Protein AF-A0AAI8YPR7-F1 (afdb_monomer)

Sequence (126 aa):
MMTPNTDRTIFSRPKDWERFNAKFQTQAVAFDLWDYINPKDRVAWPTQPKEPSYANYPKKLGRGTRTSSSITVGGEEEPVDLNKTPTNTMEMTQIGRSAYIQDWNHYTHKSREYTEHRKNVKSMTD

Radius of gyration: 24.81 Å; Cα contacts (8 Å, |Δi|>4): 106; chains: 1; bounding box: 60×29×67 Å

Foldseek 3Di:
DDDPCPPVQDPPDPVSVVVVVVVCVVVCVVVVVVVVDDVVDPQDPPHQFDQDDQQVAWFADDDPDPDWDWDADPNDTTTTDPVDGDPDLVRGDPVRNVVNVVVNVVNVVVNVVVVVVVVVVVVVVD

Structure (mmCIF, N/CA/C/O backbone):
data_AF-A0AAI8YPR7-F1
#
_entry.id   AF-A0AAI8YPR7-F1
#
loop_
_atom_site.group_PDB
_atom_site.id
_atom_site.type_symbol
_atom_site.label_atom_id
_atom_site.label_alt_id
_atom_site.label_comp_id
_atom_site.label_asym_id
_atom_site.label_entity_id
_atom_site.label_seq_id
_atom_site.pdbx_PDB_ins_code
_atom_site.Cartn_x
_atom_site.Cartn_y
_atom_site.Cartn_z
_atom_site.occupancy
_atom_site.B_iso_or_equiv
_atom_site.auth_seq_id
_atom_site.auth_comp_id
_atom_site.auth_asym_id
_atom_site.auth_atom_id
_atom_site.pdbx_PDB_model_num
ATOM 1 N N . MET A 1 1 ? 34.640 17.592 -16.091 1.00 34.50 1 MET A N 1
ATOM 2 C CA . MET A 1 1 ? 33.177 17.591 -16.299 1.00 34.50 1 MET A CA 1
ATOM 3 C C . MET A 1 1 ? 32.856 16.483 -17.292 1.00 34.50 1 MET A C 1
ATOM 5 O O . MET A 1 1 ? 33.409 16.520 -18.380 1.00 34.50 1 MET A O 1
ATOM 9 N N . MET A 1 2 ? 32.078 15.469 -16.905 1.00 37.66 2 MET A N 1
ATOM 10 C CA . MET A 1 2 ? 31.636 14.393 -17.806 1.00 37.66 2 MET A CA 1
ATOM 11 C C . MET A 1 2 ? 30.275 14.787 -18.376 1.00 37.66 2 MET A C 1
ATOM 13 O O . MET A 1 2 ? 29.300 14.880 -17.636 1.00 37.66 2 MET A O 1
ATOM 17 N N . THR A 1 3 ? 30.222 15.080 -19.671 1.00 37.12 3 THR A N 1
ATOM 18 C CA . THR A 1 3 ? 28.966 15.281 -20.393 1.00 37.12 3 THR A CA 1
ATOM 19 C C . THR A 1 3 ? 28.263 13.928 -20.548 1.00 37.12 3 THR A C 1
ATOM 21 O O . THR A 1 3 ? 28.914 12.956 -20.943 1.00 37.12 3 THR A O 1
ATOM 24 N N . PRO A 1 4 ? 26.959 13.813 -20.239 1.00 44.62 4 PRO A N 1
ATOM 25 C CA . PRO A 1 4 ? 26.215 12.603 -20.549 1.00 44.62 4 PRO A CA 1
ATOM 26 C C . PRO A 1 4 ? 26.140 12.489 -22.073 1.00 44.62 4 PRO A C 1
ATOM 28 O O . PRO A 1 4 ? 25.535 13.322 -22.745 1.00 44.62 4 PRO A O 1
ATOM 31 N N . ASN A 1 5 ? 26.824 11.493 -22.633 1.00 42.91 5 ASN A N 1
ATOM 32 C CA . ASN A 1 5 ? 26.695 11.160 -24.042 1.00 42.91 5 ASN A CA 1
ATOM 33 C C . ASN A 1 5 ? 25.343 10.462 -24.226 1.00 42.91 5 ASN A C 1
ATOM 35 O O . ASN A 1 5 ? 25.230 9.253 -24.021 1.00 42.91 5 ASN A O 1
ATOM 39 N N . THR A 1 6 ? 24.302 11.228 -24.546 1.00 50.91 6 THR A N 1
ATOM 40 C CA . THR A 1 6 ? 22.999 10.689 -24.943 1.00 50.91 6 THR A CA 1
ATOM 41 C C . THR A 1 6 ? 23.121 10.178 -26.376 1.00 50.91 6 THR A C 1
ATOM 43 O O . THR A 1 6 ? 22.686 10.815 -27.335 1.00 50.91 6 THR A O 1
ATOM 46 N N . ASP A 1 7 ? 23.808 9.047 -26.523 1.00 53.59 7 ASP A N 1
ATOM 47 C CA . ASP A 1 7 ? 24.071 8.397 -27.800 1.00 53.59 7 ASP A CA 1
ATOM 48 C C . ASP A 1 7 ? 22.731 7.909 -28.368 1.00 53.59 7 ASP A C 1
ATOM 50 O O . ASP A 1 7 ? 22.172 6.890 -27.949 1.00 53.59 7 ASP A O 1
ATOM 54 N N . ARG A 1 8 ? 22.144 8.721 -29.253 1.00 54.88 8 ARG A N 1
ATOM 55 C CA . ARG A 1 8 ? 20.814 8.513 -29.829 1.00 54.88 8 ARG A CA 1
ATOM 56 C C . ARG A 1 8 ? 20.871 7.251 -30.686 1.00 54.88 8 ARG A C 1
ATOM 58 O O . ARG A 1 8 ? 21.258 7.287 -31.851 1.00 54.88 8 ARG A O 1
ATOM 65 N N . THR A 1 9 ? 20.549 6.108 -30.091 1.00 60.56 9 THR A N 1
ATOM 66 C CA . THR A 1 9 ? 20.674 4.810 -30.753 1.00 60.56 9 THR A CA 1
ATOM 67 C C . THR A 1 9 ? 19.524 4.670 -31.750 1.00 60.56 9 THR A C 1
ATOM 69 O O . THR A 1 9 ? 18.383 4.423 -31.371 1.00 60.56 9 THR A O 1
ATOM 72 N N . ILE A 1 10 ? 19.798 4.907 -33.034 1.00 65.38 10 ILE A N 1
ATOM 73 C CA . ILE A 1 10 ? 18.796 4.801 -34.101 1.00 65.38 10 ILE A CA 1
ATOM 74 C C . ILE A 1 10 ? 18.704 3.333 -34.535 1.00 65.38 10 ILE A C 1
ATOM 76 O O . ILE A 1 10 ? 19.587 2.832 -35.228 1.00 65.38 10 ILE A O 1
ATOM 80 N N . PHE A 1 11 ? 17.621 2.647 -34.164 1.00 69.50 11 PHE A N 1
ATOM 81 C CA . PHE A 1 11 ? 17.337 1.270 -34.590 1.00 69.50 11 PHE A CA 1
ATOM 82 C C . PHE A 1 11 ? 16.751 1.251 -36.008 1.00 69.50 11 PHE A C 1
ATOM 84 O O . PHE A 1 11 ? 15.543 1.127 -36.203 1.00 69.50 11 PHE A O 1
ATOM 91 N N . SER A 1 12 ? 17.609 1.437 -37.012 1.00 72.00 12 SER A N 1
ATOM 92 C CA . SER A 1 12 ? 17.181 1.529 -38.418 1.00 72.00 12 SER A CA 1
ATOM 93 C C . SER A 1 12 ? 17.389 0.235 -39.200 1.00 72.00 12 SER A C 1
ATOM 95 O O . SER A 1 12 ? 16.682 -0.007 -40.177 1.00 72.00 12 SER A O 1
ATOM 97 N N . ARG A 1 13 ? 18.340 -0.612 -38.789 1.00 80.25 13 ARG A N 1
ATOM 98 C CA . ARG A 1 13 ? 18.687 -1.851 -39.496 1.00 80.25 13 ARG A CA 1
ATOM 99 C C . ARG A 1 13 ? 18.256 -3.081 -38.697 1.00 80.25 13 ARG A C 1
ATOM 101 O O . ARG A 1 13 ? 18.286 -3.045 -37.469 1.00 80.25 13 ARG A O 1
ATOM 108 N N . PRO A 1 14 ? 17.957 -4.216 -39.358 1.00 80.81 14 PRO A N 1
ATOM 109 C CA . PRO A 1 14 ? 17.644 -5.474 -38.671 1.00 80.81 14 PRO A CA 1
ATOM 110 C C . PRO A 1 14 ? 18.701 -5.887 -37.631 1.00 80.81 14 PRO A C 1
ATOM 112 O O . PRO A 1 14 ? 18.361 -6.287 -36.523 1.00 80.81 14 PRO A O 1
ATOM 115 N N . LYS A 1 15 ? 19.989 -5.683 -37.940 1.00 81.06 15 LYS A N 1
ATOM 116 C CA . LYS A 1 15 ? 21.103 -5.964 -37.017 1.00 81.06 15 LYS A CA 1
ATOM 117 C C . LYS A 1 15 ? 21.081 -5.108 -35.744 1.00 81.06 15 LYS A C 1
ATOM 119 O O . LYS A 1 15 ? 21.546 -5.559 -34.699 1.00 81.06 15 LYS A O 1
ATOM 124 N N . ASP A 1 16 ? 20.546 -3.890 -35.814 1.00 78.88 16 ASP A N 1
ATOM 125 C CA . ASP A 1 16 ? 20.430 -3.016 -34.642 1.00 78.88 16 ASP A CA 1
ATOM 126 C C . ASP A 1 16 ? 19.377 -3.573 -33.673 1.00 78.88 16 ASP A C 1
ATOM 128 O O . ASP A 1 16 ? 19.587 -3.576 -32.459 1.00 78.88 16 ASP A O 1
ATOM 132 N N . TRP A 1 17 ? 18.283 -4.118 -34.218 1.00 81.38 17 TRP A N 1
ATOM 133 C CA . TRP A 1 17 ? 17.235 -4.797 -33.455 1.00 81.38 17 TRP A CA 1
ATOM 134 C C . TRP A 1 17 ? 17.717 -6.108 -32.833 1.00 81.38 17 TRP A C 1
ATOM 136 O O . TRP A 1 17 ? 17.403 -6.374 -31.676 1.00 81.38 17 TRP A O 1
ATOM 146 N N . GLU A 1 18 ? 18.523 -6.900 -33.544 1.00 84.75 18 GLU A N 1
ATOM 147 C CA . GLU A 1 18 ? 19.139 -8.114 -32.985 1.00 84.75 18 GLU A CA 1
ATOM 148 C C . GLU A 1 18 ? 20.048 -7.786 -31.794 1.00 84.75 18 GLU A C 1
ATOM 150 O O . GLU A 1 18 ? 19.944 -8.405 -30.732 1.00 84.75 18 GLU A O 1
ATOM 155 N N . ARG A 1 19 ? 20.901 -6.762 -31.937 1.00 81.50 19 ARG A N 1
ATOM 156 C CA . ARG A 1 19 ? 21.792 -6.304 -30.863 1.00 81.50 19 ARG A CA 1
ATOM 157 C C . ARG A 1 19 ? 21.011 -5.764 -29.666 1.00 81.50 19 ARG A C 1
ATOM 159 O O . ARG A 1 19 ? 21.388 -6.035 -28.525 1.00 81.50 19 ARG A O 1
ATOM 166 N N . PHE A 1 20 ? 19.937 -5.014 -29.915 1.00 82.81 20 PHE A N 1
ATOM 167 C CA . PHE A 1 20 ? 19.026 -4.564 -28.866 1.00 82.81 20 PHE A CA 1
ATOM 168 C C . PHE A 1 20 ? 18.393 -5.746 -28.140 1.00 82.81 20 PHE A C 1
ATOM 170 O O . PHE A 1 20 ? 18.453 -5.795 -26.918 1.00 82.81 20 PHE A O 1
ATOM 177 N N . ASN A 1 21 ? 17.846 -6.710 -28.881 1.00 83.12 21 ASN A N 1
ATOM 178 C CA . ASN A 1 21 ? 17.156 -7.860 -28.313 1.00 83.12 21 ASN A CA 1
ATOM 179 C C . ASN A 1 21 ? 18.093 -8.691 -27.426 1.00 83.12 21 ASN A C 1
ATOM 181 O O . ASN A 1 21 ? 17.745 -8.999 -26.292 1.00 83.12 21 ASN A O 1
ATOM 185 N N . ALA A 1 22 ? 19.319 -8.961 -27.886 1.00 84.00 22 ALA A N 1
ATOM 186 C CA . ALA A 1 22 ? 20.321 -9.667 -27.089 1.00 84.00 22 ALA A CA 1
ATOM 187 C C . 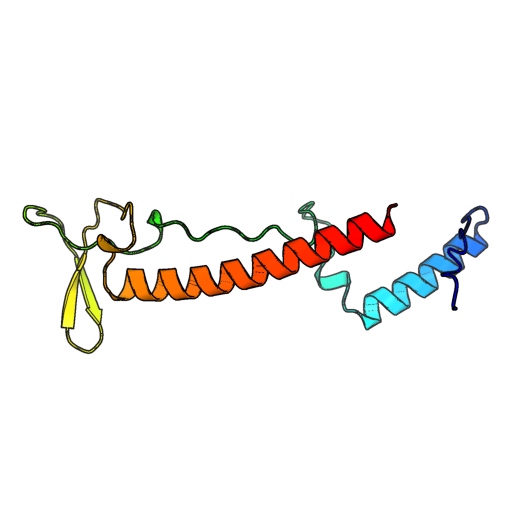ALA A 1 22 ? 20.678 -8.906 -25.800 1.00 84.00 22 ALA A C 1
ATOM 189 O O . ALA A 1 22 ? 20.722 -9.489 -24.719 1.00 84.00 22 ALA A O 1
ATOM 190 N N . LYS A 1 23 ? 20.892 -7.586 -25.891 1.00 84.25 23 LYS A N 1
ATOM 191 C CA . LYS A 1 23 ? 21.201 -6.755 -24.719 1.00 84.25 23 LYS A CA 1
ATOM 192 C C . LYS A 1 23 ? 20.023 -6.694 -23.744 1.00 84.25 23 LYS A C 1
ATOM 194 O O . LYS A 1 23 ? 20.226 -6.841 -22.542 1.00 84.25 23 LYS A O 1
ATOM 199 N N . PHE A 1 24 ? 18.814 -6.502 -24.263 1.00 82.19 24 PHE A N 1
ATOM 200 C CA . PHE A 1 24 ? 17.591 -6.456 -23.477 1.00 82.19 24 PHE A CA 1
ATOM 201 C C . PHE A 1 24 ? 17.352 -7.780 -22.760 1.00 82.19 24 PHE A C 1
ATOM 203 O O . PHE A 1 24 ? 17.112 -7.755 -21.566 1.00 82.19 24 PHE A O 1
ATOM 210 N N . GLN A 1 25 ? 17.485 -8.927 -23.433 1.00 83.81 25 GLN A N 1
ATOM 211 C CA . GLN A 1 25 ? 17.312 -10.244 -22.812 1.00 83.81 25 GLN A CA 1
ATOM 212 C C . GLN A 1 25 ? 18.297 -10.472 -21.664 1.00 83.81 25 GLN A C 1
ATOM 214 O O . GLN A 1 25 ? 17.879 -10.846 -20.571 1.00 83.81 25 GLN A O 1
ATOM 219 N N . THR A 1 26 ? 19.585 -10.184 -21.877 1.00 84.81 26 THR A N 1
ATOM 220 C CA . THR A 1 26 ? 20.602 -10.310 -20.824 1.00 84.81 26 THR A CA 1
ATOM 221 C C . THR A 1 26 ? 20.280 -9.418 -19.629 1.00 84.81 26 THR A C 1
ATOM 223 O O . THR A 1 26 ? 20.380 -9.857 -18.487 1.00 84.81 26 THR A O 1
ATOM 226 N N . GLN A 1 27 ? 19.863 -8.174 -19.875 1.00 81.81 27 GLN A N 1
ATOM 227 C CA . GLN A 1 27 ? 19.483 -7.250 -18.807 1.00 81.81 27 GLN A CA 1
ATOM 228 C C . GLN A 1 27 ? 18.177 -7.670 -18.123 1.00 81.81 27 GLN A C 1
ATOM 230 O O . GLN A 1 27 ? 18.087 -7.610 -16.905 1.00 81.81 27 GLN A O 1
ATOM 235 N N . ALA A 1 28 ? 17.188 -8.144 -18.876 1.00 80.88 28 ALA A N 1
ATOM 236 C CA . ALA A 1 28 ? 15.912 -8.586 -18.338 1.00 80.88 28 ALA A CA 1
ATOM 237 C C . ALA A 1 28 ? 16.066 -9.794 -17.412 1.00 80.88 28 ALA A C 1
ATOM 239 O O . ALA A 1 28 ? 15.384 -9.850 -16.397 1.00 80.88 28 ALA A O 1
ATOM 240 N N . VAL A 1 29 ? 16.986 -10.713 -17.724 1.00 80.50 29 VAL A N 1
ATOM 241 C CA . VAL A 1 29 ? 17.353 -11.820 -16.828 1.00 80.50 29 VAL A CA 1
ATOM 242 C C . VAL A 1 29 ? 18.164 -11.322 -15.632 1.00 80.50 29 VAL A C 1
ATOM 244 O O . VAL A 1 29 ? 17.872 -11.698 -14.510 1.00 80.50 29 VAL A O 1
ATOM 247 N N . ALA A 1 30 ? 19.167 -10.464 -15.840 1.00 81.19 30 ALA A N 1
ATOM 248 C CA . ALA A 1 30 ? 20.034 -9.999 -14.751 1.00 81.19 30 ALA A CA 1
ATOM 249 C C . ALA A 1 30 ? 19.315 -9.129 -13.702 1.00 81.19 30 ALA A C 1
ATOM 251 O O . ALA A 1 30 ? 19.775 -9.046 -12.567 1.00 81.19 30 ALA A O 1
ATOM 252 N N . PHE A 1 31 ? 18.232 -8.452 -14.093 1.00 77.00 31 PHE A N 1
ATOM 253 C CA . PHE A 1 31 ? 17.442 -7.568 -13.231 1.00 77.00 31 PHE A CA 1
ATOM 254 C C . PHE A 1 31 ? 16.049 -8.124 -12.904 1.00 77.00 31 PHE A C 1
ATOM 256 O O . PHE A 1 31 ? 15.204 -7.359 -12.440 1.00 77.00 31 PHE A O 1
ATOM 263 N N . ASP A 1 32 ? 15.786 -9.404 -13.196 1.00 78.88 32 ASP A N 1
ATOM 264 C CA . ASP A 1 32 ? 14.487 -10.059 -12.980 1.00 78.88 32 ASP A CA 1
ATOM 265 C C . ASP A 1 32 ? 13.296 -9.229 -13.511 1.00 78.88 32 ASP A C 1
ATOM 267 O O . ASP A 1 32 ? 12.216 -9.166 -12.925 1.00 78.88 32 ASP A O 1
ATOM 271 N N . LEU A 1 33 ? 13.477 -8.559 -14.660 1.00 77.19 33 LEU A N 1
ATOM 272 C CA . LEU A 1 33 ? 12.464 -7.655 -15.225 1.00 77.19 33 LEU A CA 1
ATOM 273 C C . LEU A 1 33 ? 11.182 -8.397 -15.614 1.00 77.19 33 LEU A C 1
ATOM 275 O O . LEU A 1 33 ? 10.114 -7.789 -15.673 1.00 77.19 33 LEU A O 1
ATOM 279 N N . TRP A 1 34 ? 11.279 -9.700 -15.882 1.00 76.12 34 TRP A N 1
ATOM 280 C CA . TRP A 1 34 ? 10.138 -10.534 -16.249 1.00 76.12 34 TRP A CA 1
ATOM 281 C C . TRP A 1 34 ? 9.094 -10.639 -15.136 1.00 76.12 34 TRP A C 1
ATOM 283 O O . TRP A 1 34 ? 7.908 -10.686 -15.452 1.00 76.12 34 TRP A O 1
ATOM 293 N N . ASP A 1 35 ? 9.498 -10.560 -13.866 1.00 76.44 35 ASP A N 1
ATOM 294 C CA . ASP A 1 35 ? 8.574 -10.586 -12.723 1.00 76.44 35 ASP A CA 1
ATOM 295 C C . ASP A 1 35 ? 7.658 -9.355 -12.688 1.00 76.44 35 ASP A C 1
ATOM 297 O O . ASP A 1 35 ? 6.566 -9.378 -12.115 1.00 76.44 35 ASP A O 1
ATOM 301 N N . TYR A 1 36 ? 8.080 -8.279 -13.353 1.00 70.50 36 TYR A N 1
ATOM 302 C CA . TYR A 1 36 ? 7.339 -7.027 -13.458 1.00 70.50 36 TYR A CA 1
ATOM 303 C C . TYR A 1 36 ? 6.558 -6.891 -14.771 1.00 70.50 36 TYR A C 1
ATOM 305 O O . TYR A 1 36 ? 5.757 -5.966 -14.912 1.00 70.50 36 TYR A O 1
ATOM 313 N N . ILE A 1 37 ? 6.753 -7.803 -15.731 1.00 72.88 37 ILE A N 1
ATOM 314 C CA . ILE A 1 37 ? 6.059 -7.803 -17.023 1.00 72.88 37 ILE A CA 1
ATOM 315 C C . ILE A 1 37 ? 4.977 -8.882 -16.990 1.00 72.88 37 ILE A C 1
ATOM 317 O O . ILE A 1 37 ? 5.217 -10.046 -17.304 1.00 72.88 37 ILE A O 1
ATOM 321 N N . ASN A 1 38 ? 3.747 -8.491 -16.662 1.00 74.56 38 ASN A N 1
ATOM 322 C CA . ASN A 1 38 ? 2.598 -9.381 -16.784 1.00 74.56 38 ASN A CA 1
ATOM 323 C C . ASN A 1 38 ? 1.901 -9.161 -18.140 1.00 74.56 38 ASN A C 1
ATOM 325 O O . ASN A 1 38 ? 1.198 -8.172 -18.307 1.00 74.56 38 ASN A O 1
ATOM 329 N N . PRO A 1 39 ? 2.007 -10.077 -19.119 1.00 74.50 39 PRO A N 1
ATOM 330 C CA . PRO A 1 39 ? 1.378 -9.889 -20.429 1.00 74.50 39 PRO A CA 1
ATOM 331 C C . PRO A 1 39 ? -0.159 -9.916 -20.383 1.00 74.50 39 PRO A C 1
ATOM 333 O O . PRO A 1 39 ? -0.812 -9.478 -21.331 1.00 74.50 39 PRO A O 1
ATOM 336 N N . LYS A 1 40 ? -0.750 -10.439 -19.301 1.00 78.69 40 LYS A N 1
ATOM 337 C CA . LYS A 1 40 ? -2.206 -10.494 -19.100 1.00 78.69 40 LYS A CA 1
ATOM 338 C C . LYS A 1 40 ? -2.750 -9.263 -18.385 1.00 78.69 40 LYS A C 1
ATOM 340 O O . LYS A 1 40 ? -3.958 -9.047 -18.413 1.00 78.69 40 LYS A O 1
ATOM 345 N N . ASP A 1 41 ? -1.881 -8.479 -17.758 1.00 73.81 41 ASP A N 1
ATOM 346 C CA . ASP A 1 41 ? -2.265 -7.314 -16.981 1.00 73.81 41 ASP A CA 1
ATOM 347 C C . ASP A 1 41 ? -1.585 -6.066 -17.544 1.00 73.81 41 ASP A C 1
ATOM 349 O O . ASP A 1 41 ? -0.366 -5.972 -17.626 1.00 73.81 41 ASP A O 1
ATOM 353 N N . ARG A 1 42 ? -2.390 -5.089 -17.957 1.00 71.06 42 ARG A N 1
ATOM 354 C CA . ARG A 1 42 ? -1.888 -3.818 -18.494 1.00 71.06 42 ARG A CA 1
ATOM 355 C C . ARG A 1 42 ? -1.702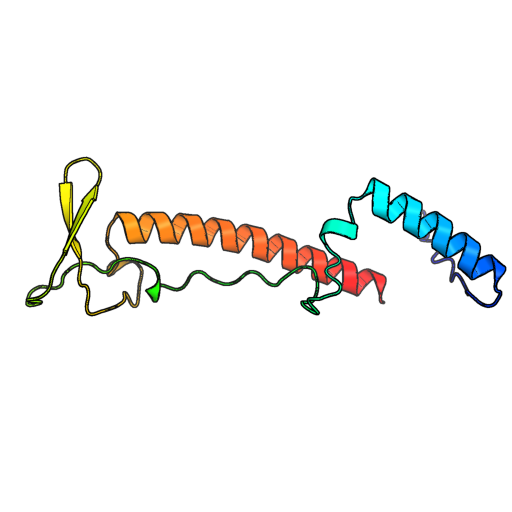 -2.765 -17.403 1.00 71.06 42 ARG A C 1
ATOM 357 O O . ARG A 1 42 ? -1.669 -1.574 -17.712 1.00 71.06 42 ARG A O 1
ATOM 364 N N . VAL A 1 43 ? -1.621 -3.176 -16.137 1.00 71.81 43 VAL A N 1
ATOM 365 C CA . VAL A 1 43 ? -1.295 -2.269 -15.037 1.00 71.81 43 VAL A CA 1
ATOM 366 C C . VAL A 1 43 ? 0.080 -1.653 -15.280 1.00 71.81 43 VAL A C 1
ATOM 368 O O . VAL A 1 43 ? 1.078 -2.338 -15.495 1.00 71.81 43 VAL A O 1
ATOM 371 N N . ALA A 1 44 ? 0.113 -0.323 -15.265 1.00 69.31 44 ALA A N 1
ATOM 372 C CA . ALA A 1 44 ? 1.342 0.433 -15.412 1.00 69.31 44 ALA A CA 1
ATOM 373 C C . ALA A 1 44 ? 2.278 0.147 -14.229 1.00 69.31 44 ALA A C 1
ATOM 375 O O . ALA A 1 44 ? 1.875 0.269 -13.071 1.00 69.31 44 ALA A O 1
ATOM 376 N N . TRP A 1 45 ? 3.528 -0.200 -14.534 1.00 70.75 45 TRP A N 1
ATOM 377 C CA . TRP A 1 45 ? 4.589 -0.355 -13.545 1.00 70.75 45 TRP A CA 1
ATOM 378 C C . TRP A 1 45 ? 5.399 0.951 -13.402 1.00 70.75 45 TRP A C 1
ATOM 380 O O . TRP A 1 45 ? 5.684 1.600 -14.415 1.00 70.75 45 TRP A O 1
ATOM 390 N N . PRO A 1 46 ? 5.805 1.347 -12.182 1.00 78.44 46 PRO A N 1
ATOM 391 C CA . PRO A 1 46 ? 5.422 0.755 -10.898 1.00 78.44 46 PRO A CA 1
ATOM 392 C C . PRO A 1 46 ? 3.956 1.044 -10.552 1.00 78.44 46 PRO A C 1
ATOM 394 O O . PRO A 1 46 ? 3.408 2.073 -10.941 1.00 78.44 46 PRO A O 1
ATOM 397 N N . THR A 1 47 ? 3.321 0.151 -9.794 1.00 83.25 47 THR A N 1
ATOM 398 C CA . THR A 1 47 ? 1.930 0.335 -9.364 1.00 83.25 47 THR A CA 1
ATOM 399 C C . THR A 1 47 ? 1.839 1.469 -8.351 1.00 83.25 47 THR A C 1
ATOM 401 O O . THR A 1 47 ? 2.567 1.477 -7.356 1.00 83.25 47 THR A O 1
ATOM 404 N N . GLN A 1 48 ? 0.909 2.402 -8.562 1.00 87.56 48 GLN A N 1
ATOM 405 C CA . GLN A 1 48 ? 0.639 3.444 -7.579 1.00 87.56 48 GLN A CA 1
ATOM 406 C C . GLN A 1 48 ? 0.145 2.802 -6.268 1.00 87.56 48 GLN A C 1
ATOM 408 O O . GLN A 1 48 ? -0.845 2.059 -6.287 1.00 87.56 48 GLN A O 1
ATOM 413 N N . PRO A 1 49 ? 0.812 3.056 -5.129 1.00 91.75 49 PRO A N 1
ATOM 414 C CA . PRO A 1 49 ? 0.374 2.520 -3.852 1.00 91.75 49 PRO A CA 1
ATOM 415 C C . PRO A 1 49 ? -0.979 3.118 -3.464 1.00 91.75 49 PRO A C 1
ATOM 417 O O . PRO A 1 49 ? -1.279 4.273 -3.767 1.00 91.75 49 PRO A O 1
ATOM 420 N N . LYS A 1 50 ? -1.803 2.313 -2.792 1.00 93.19 50 LYS A N 1
ATOM 421 C CA . LYS A 1 50 ? -3.129 2.717 -2.322 1.00 93.19 50 LYS A CA 1
ATOM 422 C C . LYS A 1 50 ? -3.051 3.131 -0.862 1.00 93.19 50 LYS A C 1
ATOM 424 O O . LYS A 1 50 ? -2.441 2.430 -0.057 1.00 93.19 50 LYS A O 1
ATOM 429 N N . GLU A 1 51 ? -3.687 4.248 -0.548 1.00 94.56 51 GLU A N 1
ATOM 430 C CA . GLU A 1 51 ? -3.820 4.738 0.818 1.00 94.56 51 GLU A CA 1
ATOM 431 C C . GLU A 1 51 ? -4.673 3.763 1.652 1.00 94.56 51 GLU A C 1
ATOM 433 O O . GLU A 1 51 ? -5.678 3.244 1.143 1.00 94.56 51 GLU A O 1
ATOM 438 N N . PRO A 1 52 ? -4.294 3.469 2.910 1.00 95.12 52 PRO A N 1
ATOM 439 C CA . PRO A 1 52 ? -5.112 2.633 3.776 1.00 95.12 52 PRO A CA 1
ATOM 440 C C . PRO A 1 52 ? -6.438 3.335 4.088 1.00 95.12 52 PRO A C 1
ATOM 442 O O . PRO A 1 52 ? -6.479 4.493 4.496 1.00 95.12 52 PRO A O 1
ATOM 445 N N . SER A 1 53 ? -7.543 2.615 3.916 1.00 95.38 53 SER A N 1
ATOM 446 C CA . SER A 1 53 ? -8.884 3.138 4.179 1.00 95.38 53 SER A CA 1
ATOM 447 C C . SER A 1 53 ? -9.300 2.873 5.618 1.00 95.38 53 SER A C 1
ATOM 449 O O . SER A 1 53 ? -9.229 1.736 6.081 1.00 95.38 53 SER A O 1
ATOM 451 N N . TYR A 1 54 ? -9.844 3.885 6.298 1.00 94.00 54 TYR A N 1
ATOM 452 C CA . TYR A 1 54 ? -10.400 3.731 7.646 1.00 94.00 54 TYR A CA 1
ATOM 453 C C . TYR A 1 54 ? -11.463 2.631 7.746 1.00 94.00 54 TYR A C 1
ATOM 455 O O . TYR A 1 54 ? -11.571 1.984 8.785 1.00 94.00 54 TYR A O 1
ATOM 463 N N . ALA A 1 55 ? -12.201 2.378 6.661 1.00 92.75 55 ALA A N 1
ATOM 464 C CA . ALA A 1 55 ? -13.240 1.355 6.603 1.00 92.75 55 ALA A CA 1
ATOM 465 C C . ALA A 1 55 ? -12.724 -0.078 6.797 1.00 92.75 55 ALA A C 1
ATOM 467 O O . ALA A 1 55 ? -13.506 -0.959 7.141 1.00 92.75 55 ALA A O 1
ATOM 468 N N . ASN A 1 56 ? -11.423 -0.302 6.612 1.00 93.81 56 ASN A N 1
ATOM 469 C CA . ASN A 1 56 ? -10.809 -1.620 6.743 1.00 93.81 56 ASN A CA 1
ATOM 470 C C . ASN A 1 56 ? -10.421 -1.963 8.188 1.00 93.81 56 ASN A C 1
ATOM 472 O O . ASN A 1 56 ? -9.921 -3.059 8.433 1.00 93.81 56 ASN A O 1
ATOM 476 N N . TYR A 1 57 ? -10.627 -1.046 9.138 1.00 94.19 57 TYR A N 1
ATOM 477 C CA . TYR A 1 57 ? -10.202 -1.221 10.523 1.00 94.19 57 TYR A CA 1
ATOM 478 C C . TYR A 1 57 ? -11.402 -1.235 11.481 1.00 94.19 57 TYR A C 1
ATOM 480 O O . TYR A 1 57 ? -12.372 -0.501 11.276 1.00 94.19 57 TYR A O 1
ATOM 488 N N . PRO A 1 58 ? -11.352 -2.044 12.554 1.00 92.06 58 PRO A N 1
ATOM 489 C CA . PRO A 1 58 ? -12.470 -2.189 13.480 1.00 92.06 58 PRO A CA 1
ATOM 490 C C . PRO A 1 58 ? -12.750 -0.907 14.275 1.00 92.06 58 PRO A C 1
ATOM 492 O O . PRO A 1 58 ? -11.840 -0.317 14.871 1.00 92.06 58 PRO A O 1
ATOM 495 N N . LYS A 1 59 ? -14.028 -0.509 14.326 1.00 93.06 59 LYS A N 1
ATOM 496 C CA . LYS A 1 59 ? -14.533 0.652 15.075 1.00 93.06 59 LYS A CA 1
ATOM 497 C C . LYS A 1 59 ? -14.861 0.283 16.521 1.00 93.06 59 LYS A C 1
ATOM 499 O O . LYS A 1 59 ? -15.434 -0.770 16.774 1.00 93.06 59 LYS A O 1
ATOM 504 N N . LYS A 1 60 ? -14.561 1.176 17.462 1.00 91.69 60 LYS A N 1
ATOM 505 C CA . LYS A 1 60 ? -14.990 1.084 18.863 1.00 91.69 60 LYS A CA 1
ATOM 506 C C . LYS A 1 60 ? -16.505 1.147 18.983 1.00 91.69 60 LYS A C 1
ATOM 508 O O . LYS A 1 60 ? -17.154 1.958 18.318 1.00 91.69 60 LYS A O 1
ATOM 513 N N . LEU A 1 61 ? -17.051 0.354 19.900 1.00 88.56 61 LEU A N 1
ATOM 514 C CA . LEU A 1 61 ? -18.463 0.428 20.247 1.00 88.56 61 LEU A CA 1
ATOM 515 C C . LEU A 1 61 ? -18.797 1.762 20.936 1.00 88.56 61 LEU A C 1
ATOM 517 O O . LEU A 1 61 ? -18.266 2.089 21.997 1.00 88.56 61 LEU A O 1
ATOM 521 N N . GLY A 1 62 ? -19.702 2.537 20.335 1.00 80.94 62 GLY A N 1
ATOM 522 C CA . GLY A 1 62 ? -20.230 3.764 20.933 1.00 80.94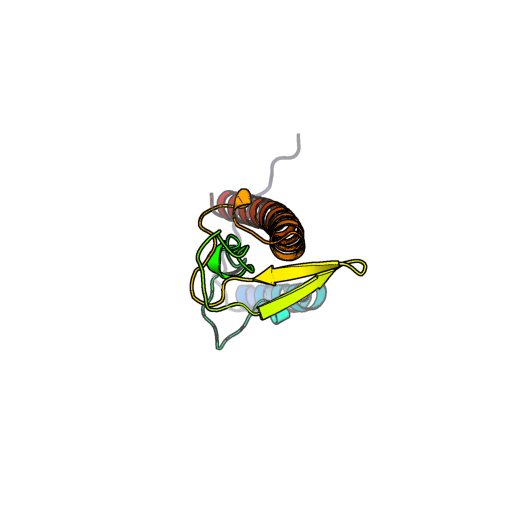 62 GLY A CA 1
ATOM 523 C C . GLY A 1 62 ? -21.255 3.487 22.037 1.00 80.94 62 GLY A C 1
ATOM 524 O O . GLY A 1 62 ? -21.968 2.480 22.017 1.00 80.94 62 GLY A O 1
ATOM 525 N N . ARG A 1 63 ? -21.384 4.417 22.994 1.00 70.00 63 ARG A N 1
ATOM 526 C CA . ARG A 1 63 ? -22.394 4.338 24.061 1.00 70.00 63 ARG A CA 1
ATOM 527 C C . ARG A 1 63 ? -23.798 4.363 23.436 1.00 70.00 63 ARG A C 1
ATOM 529 O O . ARG A 1 63 ? -24.225 5.396 22.932 1.00 70.00 63 ARG A O 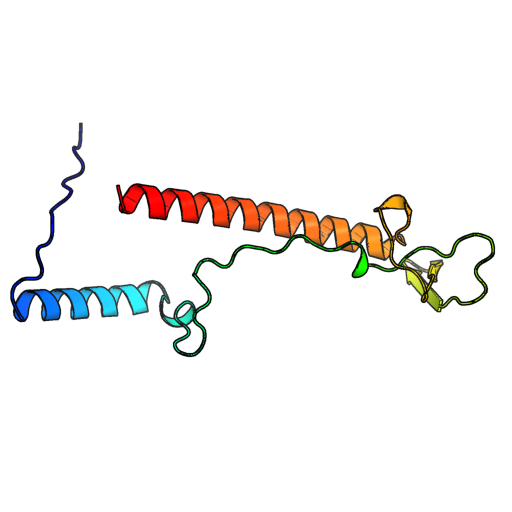1
ATOM 536 N N . GLY A 1 64 ? -24.497 3.226 23.460 1.00 70.06 64 GLY A N 1
ATOM 537 C CA . GLY A 1 64 ? -25.849 3.067 22.903 1.00 70.06 64 GLY A CA 1
ATOM 538 C C . GLY A 1 64 ? -25.966 2.108 21.712 1.00 70.06 64 GLY A C 1
ATOM 539 O O . GLY A 1 64 ? -27.083 1.835 21.272 1.00 70.06 64 GLY A O 1
ATOM 540 N N . THR A 1 65 ? -24.861 1.558 21.202 1.00 71.62 65 THR A N 1
ATOM 541 C CA . THR A 1 65 ? -24.912 0.538 20.145 1.00 71.62 65 THR A CA 1
ATOM 542 C C . THR A 1 65 ? -25.232 -0.837 20.744 1.00 71.62 65 THR A C 1
ATOM 544 O O . THR A 1 65 ? -24.596 -1.273 21.698 1.00 71.62 65 THR A O 1
ATOM 547 N N . ARG A 1 66 ? -26.245 -1.518 20.191 1.00 65.75 66 ARG A N 1
ATOM 548 C CA . ARG A 1 66 ? -26.748 -2.819 20.678 1.00 65.75 66 ARG A CA 1
ATOM 549 C C . ARG A 1 66 ? -26.103 -4.038 20.016 1.00 65.75 66 ARG A C 1
ATOM 551 O O . ARG A 1 66 ? -26.263 -5.145 20.516 1.00 65.75 66 ARG A O 1
ATOM 558 N N . THR A 1 67 ? -25.414 -3.848 18.894 1.00 68.88 67 THR A N 1
ATOM 559 C CA . THR A 1 67 ? -24.761 -4.925 18.144 1.00 68.88 67 THR A CA 1
ATOM 560 C C . THR A 1 67 ? -23.256 -4.776 18.285 1.00 68.88 67 THR A C 1
ATOM 562 O O . THR A 1 67 ? -22.695 -3.786 17.819 1.00 68.88 67 THR A O 1
ATOM 565 N N . SER A 1 68 ? -22.617 -5.742 18.938 1.00 78.31 68 SER A N 1
ATOM 566 C CA . SER A 1 68 ? -21.180 -5.718 19.188 1.00 78.31 68 SER A CA 1
ATOM 567 C C . SER A 1 68 ? -20.567 -7.105 19.082 1.00 78.31 68 SER A C 1
ATOM 569 O O . SER A 1 68 ? -21.177 -8.078 19.523 1.00 78.31 68 SER A O 1
ATOM 571 N N . SER A 1 69 ? -19.343 -7.178 18.573 1.00 80.81 69 SER A N 1
ATOM 572 C CA . SER A 1 69 ? -18.415 -8.283 18.843 1.00 80.81 69 SER A CA 1
ATOM 573 C C . SER A 1 69 ? -17.317 -7.804 19.795 1.00 80.81 69 SER A C 1
ATOM 575 O O .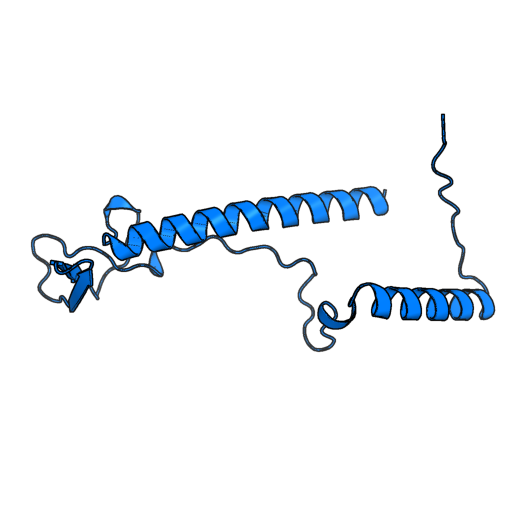 SER A 1 69 ? -17.215 -6.607 20.052 1.00 80.81 69 SER A O 1
ATOM 577 N N . SER A 1 70 ? -16.500 -8.706 20.336 1.00 79.94 70 SER A N 1
ATOM 578 C CA . SER A 1 70 ? -15.281 -8.337 21.062 1.00 79.94 70 SER A CA 1
ATOM 579 C C . SER A 1 70 ? -14.041 -8.774 20.288 1.00 79.94 70 SER A C 1
ATOM 581 O O . SER A 1 70 ? -14.061 -9.741 19.523 1.00 79.94 70 SER A O 1
ATOM 583 N N . ILE A 1 71 ? -12.962 -8.019 20.464 1.00 80.00 71 ILE A N 1
ATOM 584 C CA . ILE A 1 71 ? -11.613 -8.384 20.042 1.00 80.00 71 ILE A CA 1
ATOM 585 C C . ILE A 1 71 ? -10.741 -8.408 21.296 1.00 80.00 71 ILE A C 1
ATOM 587 O O . ILE A 1 71 ? -10.799 -7.484 22.104 1.00 80.00 71 ILE A O 1
ATOM 591 N N . THR A 1 72 ? -9.932 -9.452 21.461 1.00 76.06 72 THR A N 1
ATOM 592 C CA . THR A 1 72 ? -9.003 -9.568 22.591 1.00 76.06 72 THR A CA 1
ATOM 593 C C . THR A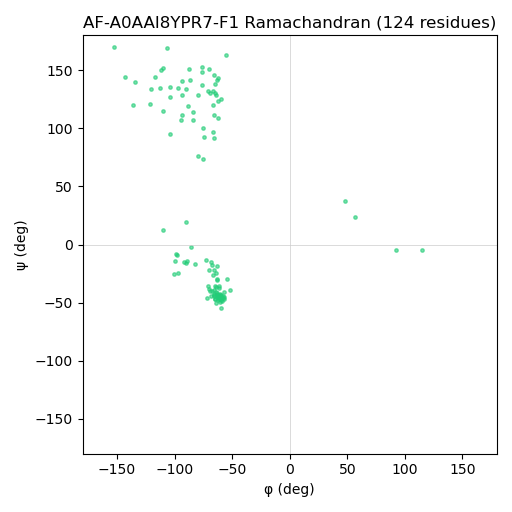 1 72 ? -7.631 -9.019 22.207 1.00 76.06 72 THR A C 1
ATOM 595 O O . THR A 1 72 ? -7.053 -9.424 21.198 1.00 76.06 72 THR A O 1
ATOM 598 N N . VAL A 1 73 ? -7.085 -8.121 23.026 1.00 69.38 73 VAL A N 1
ATOM 599 C CA . VAL A 1 73 ? -5.781 -7.478 22.819 1.00 69.38 73 VAL A CA 1
ATOM 600 C C . VAL A 1 73 ? -5.031 -7.455 24.135 1.00 69.38 73 VAL A C 1
ATOM 602 O O . VAL A 1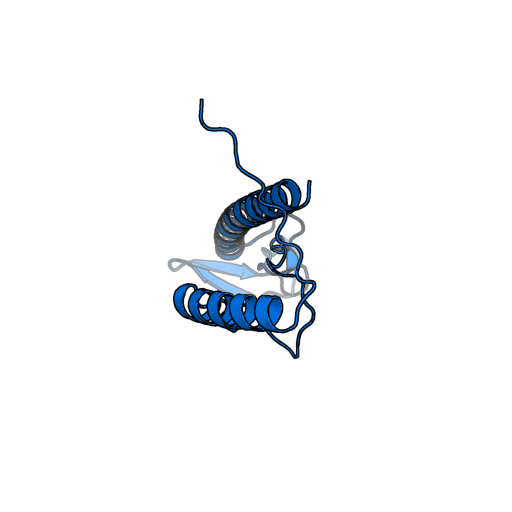 73 ? -5.509 -6.875 25.100 1.00 69.38 73 VAL A O 1
ATOM 605 N N . GLY A 1 74 ? -3.857 -8.083 24.210 1.00 65.25 74 GLY A N 1
ATOM 606 C CA . GLY A 1 74 ? -3.045 -8.036 25.435 1.00 65.25 74 GLY A CA 1
ATOM 607 C C . GLY A 1 74 ? -3.761 -8.541 26.699 1.00 65.25 74 GLY A C 1
ATOM 608 O O . GLY A 1 74 ? -3.387 -8.147 27.796 1.00 65.25 74 GLY A O 1
ATOM 609 N N . GLY A 1 75 ? -4.787 -9.388 26.549 1.00 71.12 75 GLY A N 1
ATOM 610 C CA . GLY A 1 75 ? -5.611 -9.894 27.652 1.00 71.12 75 GLY A CA 1
ATOM 611 C C . GLY A 1 75 ? -6.872 -9.078 27.955 1.00 71.12 75 GLY A C 1
ATOM 612 O O . GLY A 1 75 ? -7.679 -9.525 28.763 1.00 71.12 75 GLY A O 1
ATOM 613 N N . GLU A 1 76 ? -7.085 -7.939 27.292 1.00 73.56 76 GLU A N 1
ATOM 614 C CA . GLU A 1 76 ? -8.281 -7.106 27.453 1.00 73.56 76 GLU A CA 1
ATOM 615 C C . GLU A 1 76 ? -9.235 -7.279 26.264 1.00 73.56 76 GLU A C 1
ATOM 617 O O . GLU A 1 76 ? -8.812 -7.295 25.106 1.00 73.56 76 GLU A O 1
ATOM 622 N N . GLU A 1 77 ? -10.533 -7.422 26.540 1.00 81.12 77 GLU A N 1
ATOM 623 C CA . GLU A 1 77 ? -11.570 -7.454 25.507 1.00 81.12 77 GLU A CA 1
ATOM 624 C C . GLU A 1 77 ? -12.058 -6.037 25.192 1.00 81.12 77 GLU A C 1
ATOM 626 O O . GLU A 1 77 ? -12.614 -5.348 26.048 1.00 81.12 77 GLU A O 1
ATOM 631 N N . GLU A 1 78 ? -11.891 -5.608 23.941 1.00 86.31 78 GLU A N 1
ATOM 632 C CA . GLU A 1 78 ? -12.412 -4.339 23.443 1.00 86.31 78 GLU A CA 1
ATOM 633 C C . GLU A 1 78 ? -13.658 -4.582 22.572 1.00 86.31 78 GLU A C 1
ATOM 635 O O . GLU A 1 78 ? -13.604 -5.370 21.620 1.00 86.31 78 GLU A O 1
ATOM 640 N N . PRO A 1 79 ? -14.794 -3.919 22.859 1.00 86.62 79 PRO A N 1
ATOM 641 C CA . PRO A 1 79 ? -16.008 -4.084 22.075 1.00 86.62 79 PRO A CA 1
ATOM 642 C C . PRO A 1 79 ? -15.931 -3.333 20.736 1.0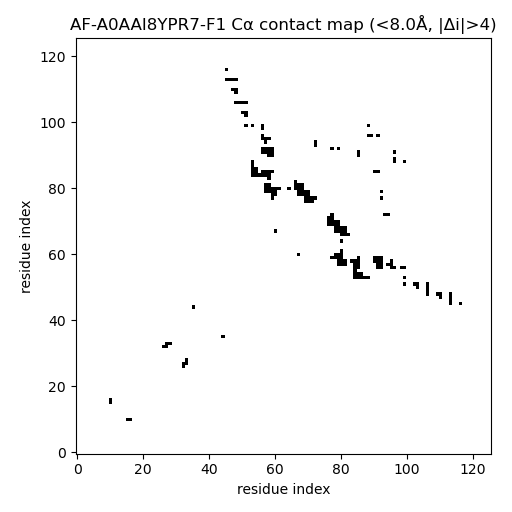0 86.62 79 PRO A C 1
ATOM 644 O O . PRO A 1 79 ? -15.532 -2.166 20.657 1.00 86.62 79 PRO A O 1
ATOM 647 N N . VAL A 1 80 ? -16.397 -3.999 19.684 1.00 90.38 80 VAL A N 1
ATOM 648 C CA . VAL A 1 80 ? -16.351 -3.565 18.286 1.00 90.38 80 VAL A CA 1
ATOM 649 C C . VAL A 1 80 ? -17.763 -3.292 17.770 1.00 90.38 80 VAL A C 1
ATOM 651 O O . VAL A 1 80 ? -18.667 -4.102 17.969 1.00 90.38 80 VAL A O 1
ATOM 654 N N . ASP A 1 81 ? -17.954 -2.170 17.076 1.00 88.38 81 ASP A N 1
ATOM 655 C CA . ASP A 1 81 ? -19.185 -1.872 16.333 1.00 88.38 81 ASP A CA 1
ATOM 656 C C . ASP A 1 81 ? -19.127 -2.533 14.947 1.00 88.38 81 ASP A C 1
ATOM 658 O O . ASP A 1 81 ? -18.301 -2.169 14.112 1.00 88.38 81 ASP A O 1
ATOM 662 N N . LEU A 1 82 ? -20.006 -3.508 14.701 1.00 84.31 82 LEU A N 1
ATOM 663 C CA . LEU A 1 82 ? -20.062 -4.246 13.432 1.00 84.31 82 LEU A CA 1
ATOM 664 C C . LEU A 1 82 ? -20.842 -3.516 12.330 1.00 84.31 82 LEU A C 1
ATOM 666 O O . LEU A 1 82 ? -20.728 -3.869 11.160 1.00 84.31 82 LEU A O 1
ATOM 670 N N . ASN A 1 83 ? -21.647 -2.513 12.685 1.00 85.69 83 ASN A N 1
ATOM 671 C CA . ASN A 1 83 ? -22.554 -1.849 11.746 1.00 85.69 83 ASN A CA 1
ATOM 672 C C . ASN A 1 83 ? -21.975 -0.547 11.186 1.00 85.69 83 ASN A C 1
ATOM 674 O O . ASN A 1 83 ? -22.579 0.074 10.309 1.00 85.69 83 ASN A O 1
ATOM 678 N N . LYS A 1 84 ? -20.845 -0.086 11.728 1.00 87.12 84 LYS A N 1
ATOM 679 C CA . LYS A 1 84 ? -20.249 1.200 11.379 1.00 87.12 84 LYS A CA 1
ATOM 680 C C . LYS A 1 84 ? -18.757 1.068 11.163 1.00 87.12 84 LYS A C 1
ATOM 682 O O . LYS A 1 84 ? -18.047 0.462 11.956 1.00 87.12 84 LYS A O 1
ATOM 687 N N . THR A 1 85 ? -18.270 1.770 10.154 1.00 91.94 85 THR A N 1
ATOM 688 C CA . THR A 1 85 ? -16.841 1.967 9.941 1.00 91.94 85 THR A CA 1
ATOM 689 C C . THR A 1 85 ? -16.341 3.196 10.709 1.00 91.94 85 THR A C 1
ATOM 691 O O . THR A 1 85 ? -17.112 4.137 10.962 1.00 91.94 85 THR A O 1
ATOM 694 N N . PRO A 1 86 ? -15.065 3.217 11.123 1.00 93.12 86 PRO A N 1
ATOM 695 C CA . PRO A 1 86 ? -14.427 4.425 11.627 1.00 93.12 86 PRO A CA 1
ATOM 696 C C . PRO A 1 86 ? -14.370 5.498 10.535 1.00 93.12 86 PRO A C 1
ATOM 698 O O . PRO A 1 86 ? -14.133 5.193 9.367 1.00 93.12 86 PRO A O 1
ATOM 701 N N . THR A 1 87 ? -14.552 6.759 10.922 1.00 93.19 87 THR A N 1
ATOM 702 C CA . THR A 1 87 ? -14.298 7.921 10.047 1.00 93.19 87 THR A CA 1
ATOM 703 C C . THR A 1 87 ? -12.951 8.586 10.327 1.00 93.19 87 THR A C 1
ATOM 705 O O . THR A 1 87 ? -12.474 9.394 9.537 1.00 93.19 87 THR A O 1
ATOM 708 N N . ASN A 1 88 ? -12.335 8.243 11.460 1.00 93.19 88 ASN A N 1
ATOM 709 C CA . ASN A 1 88 ? -11.045 8.735 11.919 1.00 93.19 88 ASN A CA 1
ATOM 710 C C . ASN A 1 88 ? -10.380 7.679 12.823 1.00 93.19 88 ASN A C 1
ATOM 712 O O . ASN A 1 88 ? -11.008 6.709 13.252 1.00 93.19 88 ASN A O 1
ATOM 716 N N . THR A 1 89 ? -9.108 7.888 13.159 1.00 93.31 89 THR A N 1
ATOM 717 C CA . THR A 1 89 ? -8.319 6.962 13.990 1.00 93.31 89 THR A CA 1
ATOM 718 C C . THR A 1 89 ? -8.755 6.916 15.459 1.00 93.31 89 THR A C 1
ATOM 720 O O . THR A 1 89 ? -8.488 5.933 16.157 1.00 93.31 89 THR A O 1
ATOM 723 N N . MET A 1 90 ? -9.441 7.948 15.964 1.00 92.75 90 MET A N 1
ATOM 724 C CA . MET A 1 90 ? -9.929 7.972 17.346 1.00 92.75 90 MET A CA 1
ATOM 725 C C . MET A 1 90 ? -11.084 6.990 17.551 1.00 92.75 90 MET A C 1
ATOM 727 O O . MET A 1 90 ? -11.141 6.338 18.595 1.00 92.75 90 MET A O 1
ATOM 731 N N . GLU A 1 91 ? -11.932 6.838 16.534 1.00 93.50 91 GLU A N 1
ATOM 732 C CA . GLU A 1 91 ? -13.046 5.888 16.492 1.00 93.50 91 GLU A CA 1
ATOM 733 C C . GLU A 1 91 ? -12.609 4.430 16.326 1.00 93.50 91 GLU A C 1
ATOM 735 O O . GLU A 1 91 ? -13.423 3.532 16.515 1.00 93.50 91 GLU A O 1
ATOM 740 N N . MET A 1 92 ? -11.350 4.172 15.973 1.00 93.81 92 MET A N 1
ATOM 741 C CA . MET A 1 92 ? -10.825 2.814 15.855 1.00 93.81 92 MET A CA 1
ATOM 742 C C . MET A 1 92 ? -10.537 2.198 17.217 1.00 93.81 92 MET A C 1
ATOM 744 O O . MET A 1 92 ? -10.110 2.888 18.153 1.00 93.81 92 MET A O 1
ATOM 748 N N . THR A 1 93 ? -10.698 0.878 17.270 1.00 92.38 93 THR A N 1
ATOM 749 C CA . THR A 1 93 ? -10.148 0.020 18.329 1.00 92.38 93 THR A CA 1
ATOM 750 C C . THR A 1 93 ? -8.638 0.205 18.447 1.00 92.38 93 THR A C 1
ATOM 752 O O . THR A 1 93 ? -7.985 0.731 17.539 1.00 92.38 93 THR A O 1
ATOM 755 N N . GLN A 1 94 ? -8.055 -0.227 19.558 1.00 91.38 94 GLN A N 1
ATOM 756 C CA . GLN A 1 94 ? -6.615 -0.144 19.761 1.00 91.38 94 GLN A CA 1
ATOM 757 C C . GLN A 1 94 ? -5.838 -0.939 18.702 1.00 91.38 94 GLN A C 1
ATOM 759 O O . GLN A 1 94 ? -4.882 -0.400 18.142 1.00 91.38 94 GLN A O 1
ATOM 764 N N . ILE A 1 95 ? -6.290 -2.154 18.355 1.00 90.12 95 ILE A N 1
ATOM 765 C CA . ILE A 1 95 ? -5.703 -2.932 17.245 1.00 90.12 95 ILE A CA 1
ATOM 766 C C . ILE A 1 95 ? -5.920 -2.229 15.911 1.00 90.12 95 ILE A C 1
ATOM 768 O O . ILE A 1 95 ? -4.987 -2.101 15.125 1.00 90.12 95 ILE A O 1
ATOM 772 N N . GLY A 1 96 ? -7.144 -1.768 15.637 1.00 92.44 96 GLY A N 1
ATOM 773 C CA . GLY A 1 96 ? -7.445 -1.105 14.371 1.00 92.44 96 GLY A CA 1
ATOM 774 C C . GLY A 1 96 ? -6.548 0.109 14.147 1.00 92.44 96 GLY A C 1
ATOM 775 O O . GLY A 1 96 ? -6.015 0.301 13.059 1.00 92.44 96 GLY A O 1
ATOM 776 N N . ARG A 1 97 ? -6.303 0.882 15.209 1.00 94.81 97 ARG A N 1
ATOM 777 C CA . ARG A 1 97 ? -5.420 2.044 15.166 1.00 94.81 97 ARG A CA 1
ATOM 778 C C . ARG A 1 97 ? -3.956 1.663 14.958 1.00 94.81 97 ARG A C 1
ATOM 780 O O . ARG A 1 97 ? -3.289 2.323 14.165 1.00 94.81 97 ARG A O 1
ATOM 787 N N . SER A 1 98 ? -3.441 0.650 15.657 1.00 93.50 98 SER A N 1
ATOM 788 C CA . SER A 1 98 ? -2.043 0.229 15.488 1.00 93.50 98 SER A CA 1
ATOM 789 C C . SER A 1 98 ? -1.792 -0.346 14.093 1.00 93.50 98 SER A C 1
ATOM 791 O O . SER A 1 98 ? -0.812 0.035 13.454 1.00 93.50 98 SER A O 1
ATOM 793 N N . ALA A 1 99 ? -2.714 -1.168 13.584 1.00 94.44 99 ALA A N 1
ATOM 794 C CA . ALA A 1 99 ? -2.671 -1.696 12.225 1.00 94.44 99 ALA A CA 1
ATOM 795 C C . ALA A 1 99 ? -2.725 -0.572 11.177 1.00 94.44 99 ALA A C 1
ATOM 797 O O . ALA A 1 99 ? -1.884 -0.531 10.283 1.00 94.44 99 ALA A O 1
ATOM 798 N N . TYR A 1 100 ? -3.633 0.401 11.336 1.00 96.38 100 TYR A N 1
ATOM 799 C CA . TYR A 1 100 ? -3.701 1.564 10.447 1.00 96.38 100 TYR A CA 1
ATOM 800 C C . TYR A 1 100 ? -2.383 2.345 10.413 1.00 96.38 100 TYR A C 1
ATOM 802 O O . TYR A 1 100 ? -1.918 2.717 9.341 1.00 96.38 100 TYR A O 1
ATOM 810 N N . ILE A 1 101 ? -1.758 2.589 11.570 1.00 96.00 101 ILE A N 1
ATOM 811 C CA . ILE A 1 101 ? -0.478 3.312 11.641 1.00 96.00 101 ILE A CA 1
ATOM 812 C C . ILE A 1 101 ? 0.629 2.534 10.920 1.00 96.00 101 ILE A C 1
ATOM 814 O O . ILE A 1 101 ? 1.426 3.127 10.193 1.00 96.00 101 ILE A O 1
ATOM 818 N N . GLN A 1 102 ? 0.679 1.213 11.093 1.00 96.19 102 GLN A N 1
ATOM 819 C CA . GLN A 1 102 ? 1.645 0.367 10.397 1.00 96.19 102 GLN A CA 1
ATOM 820 C C . GLN A 1 102 ? 1.447 0.421 8.876 1.00 96.19 102 GLN A C 1
ATOM 822 O O . GLN A 1 102 ? 2.408 0.658 8.139 1.00 96.19 102 GLN A O 1
ATOM 827 N N . ASP A 1 103 ? 0.208 0.271 8.413 1.00 96.88 103 ASP A N 1
ATOM 828 C CA . ASP A 1 103 ? -0.125 0.330 6.990 1.00 96.88 103 ASP A CA 1
ATOM 829 C C . ASP A 1 103 ? 0.125 1.723 6.402 1.00 96.88 103 ASP A C 1
ATOM 831 O O . ASP A 1 103 ? 0.608 1.847 5.277 1.00 96.88 103 ASP A O 1
ATOM 835 N N . TRP A 1 104 ? -0.123 2.781 7.176 1.00 96.50 104 TRP A N 1
ATOM 836 C CA . TRP A 1 104 ? 0.176 4.160 6.795 1.00 96.50 104 TRP A CA 1
ATOM 837 C C . TRP A 1 104 ? 1.675 4.396 6.592 1.00 96.50 104 TRP A C 1
ATOM 839 O O . TRP A 1 104 ? 2.090 5.021 5.610 1.00 96.50 104 TRP A O 1
ATOM 849 N N . ASN A 1 105 ? 2.504 3.872 7.496 1.00 96.56 105 ASN A N 1
ATOM 850 C CA . ASN A 1 105 ? 3.959 3.955 7.377 1.00 96.56 105 ASN A CA 1
ATOM 851 C C . ASN A 1 105 ? 4.448 3.218 6.123 1.00 96.56 105 ASN A C 1
ATOM 853 O O . ASN A 1 105 ? 5.252 3.757 5.358 1.00 96.56 105 ASN A O 1
ATOM 857 N N . HIS A 1 106 ? 3.909 2.023 5.866 1.00 95.25 106 HIS A N 1
ATOM 858 C CA . HIS A 1 106 ? 4.216 1.249 4.662 1.00 95.25 106 HIS A CA 1
ATOM 859 C C . HIS A 1 106 ? 3.793 1.971 3.379 1.00 95.25 106 HIS A C 1
ATOM 861 O O . HIS A 1 106 ? 4.563 2.055 2.421 1.00 95.25 106 HIS A O 1
ATOM 867 N N . TYR A 1 107 ? 2.587 2.545 3.368 1.00 96.12 107 TYR A N 1
ATOM 868 C CA . TYR A 1 107 ? 2.090 3.368 2.268 1.00 96.12 107 TYR A CA 1
ATOM 869 C C . TYR A 1 107 ? 3.010 4.561 2.000 1.00 96.12 107 TYR A C 1
ATOM 871 O O . TYR A 1 107 ? 3.377 4.802 0.852 1.00 96.12 107 TYR A O 1
ATOM 879 N N . THR A 1 108 ? 3.432 5.271 3.047 1.00 95.75 108 THR A N 1
ATOM 880 C CA . THR A 1 108 ? 4.306 6.446 2.928 1.00 95.75 108 THR A CA 1
ATOM 881 C C . THR A 1 108 ? 5.644 6.080 2.287 1.00 95.75 108 THR A C 1
ATOM 883 O O . THR A 1 108 ? 6.101 6.775 1.377 1.00 95.75 108 THR A O 1
ATOM 886 N N . HIS A 1 109 ? 6.241 4.957 2.701 1.00 94.00 109 HIS A N 1
ATOM 887 C CA . HIS A 1 109 ? 7.471 4.442 2.098 1.00 94.00 109 HIS A CA 1
ATOM 888 C C . HIS A 1 109 ? 7.286 4.150 0.606 1.00 94.00 109 HIS A C 1
ATOM 890 O O . HIS A 1 109 ? 7.982 4.718 -0.235 1.00 94.00 109 HIS A O 1
ATOM 896 N N . LYS A 1 110 ? 6.280 3.338 0.264 1.00 92.75 110 LYS A N 1
ATOM 897 C CA . LYS A 1 110 ? 5.991 2.973 -1.129 1.00 92.75 110 LYS A CA 1
ATOM 898 C C . LYS A 1 110 ? 5.631 4.175 -1.996 1.00 92.75 110 LYS A C 1
ATOM 900 O O . LYS A 1 110 ? 5.963 4.208 -3.176 1.00 92.75 110 LYS A O 1
ATOM 905 N N . SER A 1 111 ? 4.936 5.161 -1.434 1.00 93.62 111 SER A N 1
ATOM 906 C CA . SER A 1 111 ? 4.546 6.387 -2.136 1.00 93.62 111 SER A CA 1
ATOM 907 C C . SER A 1 111 ? 5.769 7.222 -2.512 1.00 93.62 111 SER A C 1
ATOM 909 O O . SER A 1 111 ? 5.858 7.741 -3.631 1.00 93.62 111 SER A O 1
ATOM 911 N N . ARG A 1 112 ? 6.765 7.276 -1.621 1.00 92.75 112 ARG A N 1
ATOM 912 C CA . ARG A 1 112 ? 8.054 7.904 -1.908 1.00 92.75 112 ARG A CA 1
ATOM 913 C C . ARG A 1 112 ? 8.801 7.174 -3.023 1.00 92.75 112 ARG A C 1
ATOM 915 O O . ARG A 1 112 ? 9.181 7.825 -3.993 1.00 92.75 112 ARG A O 1
ATOM 922 N N . GLU A 1 113 ? 8.939 5.852 -2.932 1.00 89.81 113 GLU A N 1
ATOM 923 C CA . GLU A 1 113 ? 9.589 5.039 -3.973 1.00 89.81 113 GLU A CA 1
ATOM 924 C C . GLU A 1 113 ? 8.900 5.212 -5.331 1.00 89.81 113 GLU A C 1
ATOM 926 O O . GLU A 1 113 ? 9.550 5.489 -6.337 1.00 89.81 113 GLU A O 1
ATOM 931 N N . TYR A 1 114 ? 7.566 5.135 -5.362 1.00 90.44 114 TYR A N 1
ATOM 932 C CA . TYR A 1 114 ? 6.772 5.361 -6.569 1.00 90.44 114 TYR A CA 1
ATOM 933 C C . TYR A 1 114 ? 7.043 6.744 -7.179 1.00 90.44 114 TYR A C 1
ATOM 935 O O . TYR A 1 114 ? 7.245 6.868 -8.390 1.00 90.44 114 TYR A O 1
ATOM 943 N N . THR A 1 115 ? 7.089 7.789 -6.350 1.00 89.38 115 THR A N 1
ATOM 944 C CA . THR A 1 115 ? 7.353 9.163 -6.800 1.00 89.38 115 THR A CA 1
ATOM 945 C C . THR A 1 115 ? 8.767 9.311 -7.364 1.00 89.38 115 THR A C 1
ATOM 947 O O . THR A 1 115 ? 8.946 9.916 -8.424 1.00 89.38 115 THR A O 1
ATOM 950 N N . GLU A 1 116 ? 9.769 8.729 -6.700 1.00 88.69 116 GLU A N 1
ATOM 951 C CA . GLU A 1 116 ? 11.161 8.718 -7.162 1.00 88.69 116 GLU A CA 1
ATOM 952 C C . GLU A 1 116 ? 11.294 7.967 -8.497 1.00 88.69 116 GLU A C 1
ATOM 954 O O . GLU A 1 116 ? 11.864 8.504 -9.451 1.00 88.69 116 GLU A O 1
ATOM 959 N N . HIS A 1 117 ? 10.665 6.796 -8.633 1.00 84.38 117 HIS A N 1
ATOM 960 C CA . HIS A 1 117 ? 10.611 6.060 -9.897 1.00 84.38 117 HIS A CA 1
ATOM 961 C C . HIS A 1 117 ? 9.967 6.878 -11.020 1.00 84.38 117 HIS A C 1
ATOM 963 O O . HIS A 1 117 ? 10.531 6.984 -12.110 1.00 84.38 117 HIS A O 1
ATOM 969 N N . ARG A 1 118 ? 8.807 7.498 -10.771 1.00 84.69 118 ARG A N 1
ATOM 970 C CA . ARG A 1 118 ? 8.116 8.332 -11.770 1.00 84.69 118 ARG A CA 1
ATOM 971 C C . ARG A 1 118 ? 8.959 9.531 -12.198 1.00 84.69 118 ARG A C 1
ATOM 973 O O . ARG A 1 118 ? 8.951 9.879 -13.379 1.00 84.69 118 ARG A O 1
ATOM 980 N N . LYS A 1 119 ? 9.704 10.140 -11.271 1.00 85.19 119 LYS A N 1
ATOM 981 C CA . LYS A 1 119 ? 10.641 11.227 -11.578 1.00 85.19 119 LYS A CA 1
ATOM 982 C C . LYS A 1 119 ? 11.783 10.740 -12.472 1.00 85.19 119 LYS A C 1
ATOM 984 O O . LYS A 1 119 ? 12.057 11.387 -13.478 1.00 85.19 119 LYS A O 1
ATOM 989 N N . ASN A 1 120 ? 12.387 9.597 -12.146 1.00 76.94 120 ASN A N 1
ATOM 990 C CA . ASN A 1 120 ? 13.487 9.019 -12.921 1.00 76.94 120 ASN A CA 1
ATOM 991 C C . ASN A 1 120 ? 13.051 8.662 -14.350 1.00 76.94 120 ASN A C 1
ATOM 993 O O . ASN A 1 120 ? 13.731 9.027 -15.307 1.00 76.94 120 ASN A O 1
ATOM 997 N N . VAL A 1 121 ? 11.878 8.036 -14.505 1.00 76.69 121 VAL A N 1
ATOM 998 C CA . VAL A 1 121 ? 11.298 7.736 -15.826 1.00 76.69 121 VAL A CA 1
ATOM 999 C C . VAL A 1 121 ? 11.071 9.018 -16.628 1.00 76.69 121 VAL A C 1
ATOM 1001 O O . VAL A 1 121 ? 11.445 9.082 -17.798 1.00 76.69 121 VAL A O 1
ATOM 1004 N N . LYS A 1 122 ? 10.516 10.066 -16.003 1.00 74.12 122 LYS A N 1
ATOM 1005 C CA . LYS A 1 122 ? 10.317 11.357 -16.674 1.00 74.12 122 LYS A CA 1
ATOM 1006 C C . LYS A 1 122 ? 11.647 11.965 -17.137 1.00 74.12 12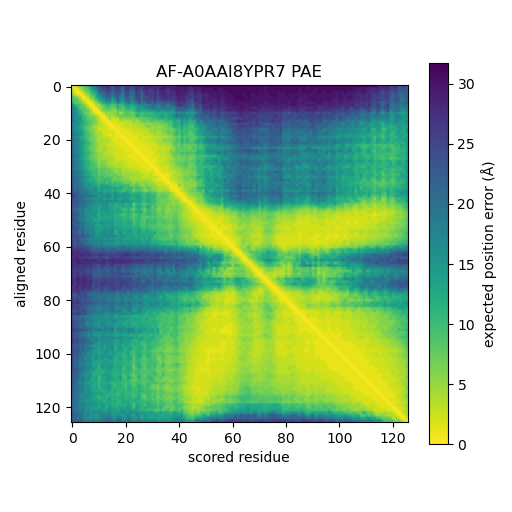2 LYS A C 1
ATOM 1008 O O . LYS A 1 122 ? 11.751 12.343 -18.293 1.00 74.12 122 LYS A O 1
ATOM 1013 N N . SER A 1 123 ? 12.680 11.963 -16.290 1.00 73.62 123 SER A N 1
ATOM 1014 C CA . SER A 1 123 ? 14.010 12.488 -16.647 1.00 73.62 123 SER A CA 1
ATOM 1015 C C . SER A 1 123 ? 14.770 11.679 -17.703 1.00 73.62 123 SER A C 1
ATOM 1017 O O . SER A 1 123 ? 15.762 12.164 -18.224 1.00 73.62 123 SER A O 1
ATOM 1019 N N . MET A 1 124 ? 14.352 10.442 -17.984 1.00 58.72 124 MET A N 1
ATOM 1020 C CA . MET A 1 124 ? 14.899 9.630 -19.079 1.00 58.72 124 MET A CA 1
ATOM 1021 C C . MET A 1 124 ? 14.161 9.846 -20.404 1.00 58.72 124 MET A C 1
ATOM 1023 O O . MET A 1 124 ? 14.623 9.378 -21.442 1.00 58.72 124 MET A O 1
ATOM 1027 N N . THR A 1 125 ? 12.988 10.480 -20.355 1.00 56.81 125 THR A N 1
ATOM 1028 C CA . THR A 1 125 ? 12.146 10.731 -21.531 1.00 56.81 125 THR A CA 1
ATOM 1029 C C . THR A 1 125 ? 12.361 12.143 -22.095 1.00 56.81 125 THR A C 1
ATOM 1031 O O . THR A 1 125 ? 12.119 12.345 -23.284 1.00 56.81 125 THR A O 1
ATOM 1034 N N . ASP A 1 126 ? 12.825 13.082 -21.260 1.00 44.84 126 ASP A N 1
ATOM 1035 C CA . ASP A 1 126 ? 13.241 14.449 -21.624 1.00 44.84 126 ASP A CA 1
ATOM 1036 C C . ASP A 1 126 ? 14.722 14.495 -22.059 1.00 44.84 126 ASP A C 1
ATOM 1038 O O . ASP A 1 126 ? 15.033 15.225 -23.030 1.00 44.84 126 ASP A O 1
#

Organism: NCBI:txid933095

Nearest PDB structures (foldseek):
  4rnd-assembly1_C  TM=2.643E-01  e=3.996E+00  Saccharomyces cerevisiae S288C
  4hv0-assembly2_B  TM=3.454E-01  e=3.061E+00  Betalipothrixvirus pozzuoliense

pLDDT: mean 80.74, std 13.82, range [34.5, 96.88]

Mean predicted aligned error: 11.69 Å

Secondary structure (DSSP, 8-state):
------------SHHHHHHHHHHHHHHHHHTTGGGG--TT--PPSSPPPPPPPGGGSPEEPPTT---EEEEEETTEEEEEESS---SSSSSB-HHHHHHHHHHHHHHHHHHHHHHHHHHHHHHHH-

Solvent-accessible surface area (backbone atoms only — not comparable to full-atom values): 7733 Å² total; per-residue (Å²): 136,86,76,83,80,79,73,80,80,76,75,80,49,73,69,47,49,52,54,46,50,55,52,49,52,54,48,33,62,77,65,54,45,61,85,73,58,51,94,91,51,87,73,64,80,79,67,81,68,70,78,78,58,53,67,82,31,51,9,43,54,57,96,86,67,89,62,68,51,73,48,79,54,100,91,42,76,46,53,26,26,79,90,50,62,20,91,49,67,83,43,25,30,74,66,27,34,54,51,48,53,53,46,44,54,51,37,53,53,48,43,50,53,46,51,53,50,54,50,52,56,50,67,72,74,109